Protein AF-A0AAD6CNG0-F1 (afdb_monomer_lite)

Secondary structure (DSSP, 8-state):
------B---SS---EEEEEEEEETTEEEEEEEEEETTEEEEEEEEE-TT--SPPHHHHHHHHHHHHS-GGG--EEEEEEE--HHHHHHIIIIIS-SGGGS-GGG-SEEEEEEEETT-HHHHHHTTSSSS-TTEEEEEEEEETTEEEEEEEE-

Sequence (153 aa):
MSAFNTFQQSGEQCTAWLRFTIERFDVYGQWEGVSGPGVVIIESVVRTENSDLPYSSQLTKAVYQHEFELKTLKFVFMYNVVNEETLRFVREFIYNEETYKDLDHIQEAPRKSFEKDTPQYHQLLGTRMGTRHIGRVVTWFQSYRLQLRFDID

Organism: NCBI:txid3151616

Radius of gyration: 16.36 Å; chains: 1; bounding box: 36×40×41 Å

Foldseek 3Di:
DWDWDFDADDDDDLPTFTWTWDDDDVWTWIWTWTDDFQETETEDTDTDPPHPDDDNVVVSQVVHVVPDDSVRHFKYKYWQDPPPVLVVCCQVPVVPDPVCVPLQPPQWDDKDKDAPPDPSVCVSVPHDPDCPFFGMKIWIHHRSGIMIMTGGD

Structure (mmCIF, N/CA/C/O backbone):
data_AF-A0AAD6CNG0-F1
#
_entry.id   AF-A0AAD6CNG0-F1
#
loop_
_atom_site.group_PDB
_atom_site.id
_atom_site.type_symbol
_atom_site.label_atom_id
_atom_site.label_alt_id
_atom_site.label_comp_id
_atom_site.label_asym_id
_atom_site.label_entity_id
_atom_site.label_seq_id
_atom_site.pdbx_PDB_ins_code
_atom_site.Cartn_x
_atom_site.Cartn_y
_atom_site.Cartn_z
_atom_site.occupancy
_atom_site.B_iso_or_equiv
_atom_site.auth_seq_id
_atom_site.auth_comp_id
_atom_site.auth_asym_id
_atom_site.auth_atom_id
_atom_site.pdbx_PDB_model_num
ATOM 1 N N . MET A 1 1 ? -5.431 -27.774 7.752 1.00 26.53 1 MET A N 1
ATOM 2 C CA . MET A 1 1 ? -5.556 -27.138 9.079 1.00 26.53 1 MET A CA 1
ATOM 3 C C . MET A 1 1 ? -4.478 -26.077 9.152 1.00 26.53 1 MET A C 1
ATOM 5 O O . MET A 1 1 ? -3.314 -26.433 9.246 1.00 26.53 1 MET A O 1
ATOM 9 N N . SER A 1 2 ? -4.846 -24.811 8.983 1.00 30.53 2 SER A N 1
ATOM 10 C CA . SER A 1 2 ? -3.920 -23.678 9.076 1.00 30.53 2 SER A CA 1
ATOM 11 C C . SER A 1 2 ? -3.803 -23.289 10.550 1.00 30.53 2 SER A C 1
ATOM 13 O O . SER A 1 2 ? -4.827 -23.063 11.194 1.00 30.53 2 SER A O 1
ATOM 15 N N . ALA A 1 3 ? -2.592 -23.283 11.103 1.00 31.61 3 ALA A N 1
ATOM 16 C CA . ALA A 1 3 ? -2.352 -22.917 12.496 1.00 31.61 3 ALA A CA 1
ATOM 17 C C . ALA A 1 3 ? -2.264 -21.389 12.636 1.00 31.61 3 ALA A C 1
ATOM 19 O O . ALA A 1 3 ? -1.497 -20.747 11.923 1.00 31.61 3 ALA A O 1
ATOM 20 N N . PHE A 1 4 ? -3.048 -20.819 13.552 1.00 38.25 4 PHE A N 1
ATOM 21 C CA . PHE A 1 4 ? -2.948 -19.420 13.967 1.00 38.25 4 PHE A CA 1
ATOM 22 C C . PHE A 1 4 ? -1.947 -19.343 15.123 1.00 38.25 4 PHE A C 1
ATOM 24 O O . PHE A 1 4 ? -2.234 -19.846 16.207 1.00 38.25 4 PHE A O 1
ATOM 31 N N . ASN A 1 5 ? -0.784 -18.729 14.910 1.00 36.81 5 ASN A N 1
ATOM 32 C CA . ASN A 1 5 ? 0.143 -18.416 15.997 1.00 36.81 5 ASN A CA 1
ATOM 33 C C . ASN A 1 5 ? 0.053 -16.919 16.298 1.00 36.81 5 ASN A C 1
ATOM 35 O O . ASN A 1 5 ? 0.652 -16.109 15.596 1.00 36.81 5 ASN A O 1
ATOM 39 N N . THR A 1 6 ? -0.705 -16.555 17.332 1.00 38.12 6 THR A N 1
ATOM 40 C CA . THR A 1 6 ? -0.764 -15.185 17.855 1.00 38.12 6 THR A CA 1
ATOM 41 C C . THR A 1 6 ? 0.357 -15.002 18.876 1.00 38.12 6 THR A C 1
ATOM 43 O O . THR A 1 6 ? 0.320 -15.597 19.951 1.00 38.12 6 THR A O 1
ATOM 46 N N . PHE A 1 7 ? 1.356 -14.177 18.561 1.00 38.28 7 PHE A N 1
ATOM 47 C CA . PHE A 1 7 ? 2.335 -13.707 19.545 1.00 38.28 7 PHE A CA 1
ATOM 48 C C . PHE A 1 7 ? 1.939 -12.297 20.005 1.00 38.28 7 PHE A C 1
ATOM 50 O O . PHE A 1 7 ? 2.034 -11.339 19.241 1.00 38.28 7 PHE A O 1
ATOM 57 N N . GLN A 1 8 ? 1.482 -12.172 21.254 1.00 35.72 8 GLN A N 1
ATOM 58 C CA . GLN A 1 8 ? 1.225 -10.888 21.916 1.00 35.72 8 GLN A CA 1
ATOM 59 C C . GLN A 1 8 ? 2.506 -10.428 22.627 1.00 35.72 8 GLN A C 1
ATOM 61 O O . GLN A 1 8 ? 2.914 -11.035 23.616 1.00 35.72 8 GLN A O 1
ATOM 66 N N . GLN A 1 9 ? 3.144 -9.358 22.145 1.00 36.78 9 GLN A N 1
ATOM 67 C CA . GLN A 1 9 ? 4.167 -8.637 22.910 1.00 36.78 9 GLN A CA 1
ATOM 68 C C . GLN A 1 9 ? 3.539 -7.397 23.554 1.00 36.78 9 GLN A C 1
ATOM 70 O O . GLN A 1 9 ? 2.858 -6.607 22.907 1.00 36.78 9 GLN A O 1
ATOM 75 N N . SER A 1 10 ? 3.719 -7.274 24.866 1.00 38.41 10 SER A N 1
ATOM 76 C CA . SER A 1 10 ? 3.132 -6.237 25.710 1.00 38.41 10 SER A CA 1
ATOM 77 C C . SER A 1 10 ? 3.874 -4.903 25.603 1.00 38.41 10 SER A C 1
ATOM 79 O O . SER A 1 10 ? 5.079 -4.863 25.846 1.00 38.41 10 SER A O 1
ATOM 81 N N . GLY A 1 11 ? 3.123 -3.820 25.387 1.00 38.59 11 GLY A N 1
ATOM 82 C CA . GLY A 1 11 ? 3.565 -2.434 25.583 1.00 38.59 11 GLY A CA 1
ATOM 83 C C . GLY A 1 11 ? 3.322 -1.571 24.347 1.00 38.59 11 GLY A C 1
ATOM 84 O O . GLY A 1 11 ? 4.129 -1.601 23.434 1.00 38.59 11 GLY A O 1
ATOM 85 N N . GLU A 1 12 ? 2.206 -0.828 24.345 1.00 47.94 12 GLU A N 1
ATOM 86 C CA . GLU A 1 12 ? 1.728 0.069 23.269 1.00 47.94 12 GLU A CA 1
ATOM 87 C C . GLU A 1 12 ? 1.384 -0.663 21.953 1.00 47.94 12 GLU A C 1
ATOM 89 O O . GLU A 1 12 ? 2.204 -0.911 21.076 1.00 47.94 12 GLU A O 1
ATOM 94 N N . GLN A 1 13 ? 0.125 -1.107 21.864 1.00 49.19 13 GLN A N 1
ATOM 95 C CA . GLN A 1 13 ? -0.264 -2.300 21.111 1.00 49.19 13 GLN A CA 1
ATOM 96 C C . GLN A 1 13 ? -0.312 -2.127 19.577 1.00 49.19 13 GLN A C 1
ATOM 98 O O . GLN A 1 13 ? -1.355 -1.812 19.001 1.00 49.19 13 GLN A O 1
ATOM 103 N N . CYS A 1 14 ? 0.771 -2.507 18.897 1.00 50.56 14 CYS A N 1
ATOM 104 C CA . CYS A 1 14 ? 0.632 -3.388 17.733 1.00 50.56 14 CYS A CA 1
ATOM 105 C C . CYS A 1 14 ? 0.068 -4.718 18.256 1.00 50.56 14 CYS A C 1
ATOM 107 O O . CYS A 1 14 ? 0.703 -5.392 19.063 1.00 50.56 14 CYS A O 1
ATOM 109 N N . THR A 1 15 ? -1.177 -5.030 17.913 1.00 57.44 15 THR A N 1
ATOM 110 C CA . THR A 1 15 ? -2.013 -5.975 18.681 1.00 57.44 15 THR A CA 1
ATOM 111 C C . THR A 1 15 ? -1.813 -7.424 18.262 1.00 57.44 15 THR A C 1
ATOM 113 O O . THR A 1 15 ? -1.918 -8.304 19.117 1.00 57.44 15 THR A O 1
ATOM 116 N N . ALA A 1 16 ? -1.433 -7.682 17.008 1.00 63.66 16 ALA A N 1
ATOM 117 C CA . ALA A 1 16 ? -1.138 -9.034 16.552 1.00 63.66 16 ALA A CA 1
ATOM 118 C C 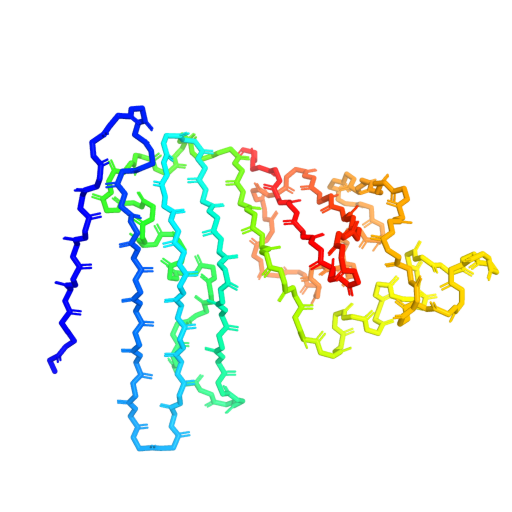. ALA A 1 16 ? -0.195 -9.052 15.345 1.00 63.66 16 ALA A C 1
ATOM 120 O O . ALA A 1 16 ? -0.525 -8.557 14.268 1.00 63.66 16 ALA A O 1
ATOM 121 N N . TRP A 1 17 ? 0.967 -9.682 15.520 1.00 69.69 17 TRP A N 1
ATOM 122 C CA . TRP A 1 17 ? 1.756 -10.190 14.401 1.00 69.69 17 TRP A CA 1
ATOM 123 C C . TRP A 1 17 ? 1.076 -11.438 13.859 1.00 69.69 17 TRP A C 1
ATOM 125 O O . TRP A 1 17 ? 0.863 -12.405 14.594 1.00 69.69 17 TRP A O 1
ATOM 135 N N . LEU A 1 18 ? 0.722 -11.408 12.580 1.00 76.69 18 LEU A N 1
ATOM 136 C CA . LEU A 1 18 ? -0.009 -12.476 11.926 1.00 76.69 18 LEU A CA 1
ATOM 137 C C . LEU A 1 18 ? 0.729 -12.905 10.661 1.00 76.69 18 LEU A C 1
ATOM 139 O O . LEU A 1 18 ? 0.988 -12.115 9.754 1.00 76.69 18 LEU A O 1
ATOM 143 N N . ARG A 1 19 ? 1.032 -14.199 10.591 1.00 74.00 19 ARG A N 1
ATOM 144 C CA . ARG A 1 19 ? 1.511 -14.859 9.379 1.00 74.00 19 ARG A CA 1
ATOM 145 C C . ARG A 1 19 ? 0.490 -15.912 8.970 1.00 74.00 19 ARG A C 1
ATOM 147 O O . ARG A 1 19 ? 0.185 -16.820 9.740 1.00 74.00 19 ARG A O 1
ATOM 154 N N . PHE A 1 20 ? 0.003 -15.799 7.742 1.00 72.25 20 PHE A N 1
ATOM 155 C CA . PHE A 1 20 ? -0.850 -16.778 7.090 1.00 72.25 20 PHE A CA 1
ATOM 156 C C . PHE A 1 20 ? -0.118 -17.359 5.894 1.00 72.25 20 PHE A C 1
ATOM 158 O O . PHE A 1 20 ? 0.192 -16.653 4.937 1.00 72.25 20 PHE A O 1
ATOM 165 N N . THR A 1 21 ? 0.100 -18.665 5.934 1.00 72.12 21 THR A N 1
ATOM 166 C CA . THR A 1 21 ? 0.595 -19.420 4.788 1.00 72.12 21 THR A CA 1
ATOM 167 C C . THR A 1 21 ? -0.508 -20.363 4.334 1.00 72.12 21 THR A C 1
ATOM 169 O O . THR A 1 21 ? -1.061 -21.121 5.137 1.00 72.12 21 THR A O 1
ATOM 172 N N . ILE A 1 22 ? -0.859 -20.286 3.053 1.00 72.81 22 ILE A N 1
ATOM 173 C CA . ILE A 1 22 ? -1.779 -21.206 2.395 1.00 72.81 22 ILE A CA 1
ATOM 174 C C . ILE A 1 22 ? -0.994 -21.936 1.308 1.00 72.81 22 ILE A C 1
ATOM 176 O O . ILE A 1 22 ? -0.586 -21.349 0.309 1.00 72.81 22 ILE A O 1
ATOM 180 N N . GLU A 1 23 ? -0.812 -23.234 1.518 1.00 71.25 23 GLU A N 1
ATOM 181 C CA . GLU A 1 23 ? -0.139 -24.143 0.595 1.00 71.25 23 GLU A CA 1
ATOM 182 C C . GLU A 1 23 ? -1.126 -25.226 0.157 1.00 71.25 23 GLU A C 1
ATOM 184 O O . GLU A 1 23 ? -1.705 -25.934 0.989 1.00 71.25 23 GLU A O 1
ATOM 189 N N . ARG A 1 24 ? -1.350 -25.346 -1.154 1.00 66.56 24 ARG A N 1
ATOM 190 C CA . ARG A 1 24 ? -2.166 -26.409 -1.748 1.00 66.56 24 ARG A CA 1
ATOM 191 C C . ARG A 1 24 ? -1.559 -26.840 -3.079 1.00 66.56 24 ARG A C 1
ATOM 193 O O . ARG A 1 24 ? -1.693 -26.116 -4.055 1.00 66.56 24 ARG A O 1
ATOM 200 N N . PHE A 1 25 ? -0.999 -28.050 -3.132 1.00 71.12 25 PHE A N 1
ATOM 201 C CA . PHE A 1 25 ? -0.356 -28.608 -4.333 1.00 71.12 25 PHE A CA 1
ATOM 202 C C . PHE A 1 25 ? 0.600 -27.584 -4.982 1.00 71.12 25 PHE A C 1
ATOM 204 O O . PHE A 1 25 ? 1.593 -27.230 -4.357 1.00 71.12 25 PHE A O 1
ATOM 211 N N . ASP A 1 26 ? 0.257 -27.065 -6.164 1.00 73.06 26 ASP A N 1
ATOM 212 C CA . ASP A 1 26 ? 1.044 -26.097 -6.947 1.00 73.06 26 ASP A CA 1
ATOM 213 C C . ASP A 1 26 ? 0.685 -24.626 -6.663 1.00 73.06 26 ASP A C 1
ATOM 215 O O . ASP A 1 26 ? 1.137 -23.710 -7.349 1.00 73.06 26 ASP A O 1
ATOM 219 N N . VAL A 1 27 ? -0.160 -24.382 -5.660 1.00 72.81 27 VAL A N 1
ATOM 220 C CA . VAL A 1 27 ? -0.640 -23.057 -5.283 1.00 72.81 27 VAL A CA 1
ATOM 221 C C . VAL A 1 27 ? -0.024 -22.653 -3.950 1.00 72.81 27 VAL A C 1
ATOM 223 O O . VAL A 1 27 ? -0.352 -23.197 -2.892 1.00 72.81 27 VAL A O 1
ATOM 226 N N . TYR A 1 28 ? 0.856 -21.658 -4.017 1.00 78.25 28 TYR A N 1
ATOM 227 C CA . TYR A 1 28 ? 1.461 -21.008 -2.859 1.00 78.25 28 TYR A CA 1
ATOM 228 C C . TYR A 1 28 ? 0.899 -19.600 -2.689 1.00 78.25 28 TYR A C 1
ATOM 230 O O . TYR A 1 28 ? 0.870 -18.809 -3.644 1.00 78.25 28 TYR A O 1
ATOM 238 N N . GLY A 1 29 ? 0.480 -19.283 -1.468 1.00 80.44 29 GLY A N 1
ATOM 239 C CA . GLY A 1 29 ? 0.186 -17.924 -1.053 1.00 80.44 29 GLY A CA 1
ATOM 240 C C . GLY A 1 29 ? 0.623 -17.678 0.380 1.00 80.44 29 GLY A C 1
ATOM 241 O O . GLY A 1 29 ? 0.335 -18.463 1.280 1.00 80.44 29 GLY A O 1
ATOM 242 N N . GLN A 1 30 ? 1.297 -16.560 0.594 1.00 82.94 30 GLN A N 1
ATOM 243 C CA . GLN A 1 30 ? 1.734 -16.114 1.905 1.00 82.94 30 GLN A CA 1
ATOM 244 C C . GLN A 1 30 ? 1.265 -14.685 2.114 1.00 82.94 30 GLN A C 1
ATOM 246 O O . GLN A 1 30 ? 1.359 -13.854 1.214 1.00 82.94 30 GLN A O 1
ATOM 251 N N . TRP A 1 31 ? 0.790 -14.406 3.316 1.00 86.00 31 TRP A N 1
ATOM 252 C CA . TRP A 1 31 ? 0.564 -13.065 3.818 1.00 86.00 31 TRP A CA 1
ATOM 253 C C . TRP A 1 31 ? 1.205 -12.9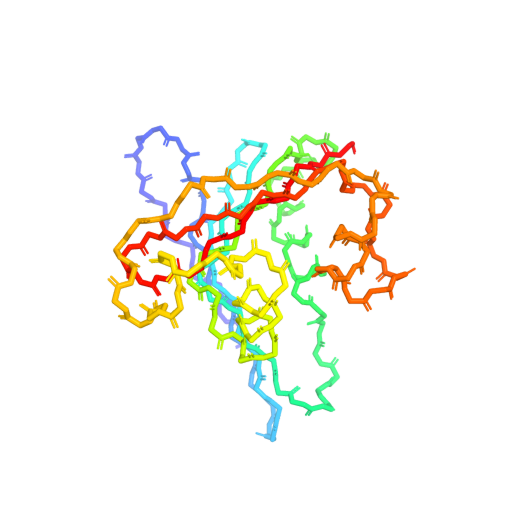64 5.193 1.00 86.00 31 TRP A C 1
ATOM 255 O O . TRP A 1 31 ? 1.012 -13.828 6.047 1.00 86.00 31 TRP A O 1
ATOM 265 N N . GLU A 1 32 ? 1.967 -11.912 5.416 1.00 87.12 32 GLU A N 1
ATOM 266 C CA . GLU A 1 32 ? 2.610 -11.638 6.688 1.00 87.12 32 GLU A CA 1
ATOM 267 C C . GLU A 1 32 ? 2.538 -10.154 6.979 1.00 87.12 32 GLU A C 1
ATOM 269 O O . GLU A 1 32 ? 2.801 -9.320 6.108 1.00 87.12 32 GLU A O 1
ATOM 274 N N . GLY A 1 33 ? 2.172 -9.833 8.211 1.00 88.50 33 GLY A N 1
ATOM 275 C CA . GLY A 1 33 ? 2.037 -8.461 8.636 1.00 88.50 33 GLY A CA 1
ATOM 276 C C . GLY A 1 33 ? 1.533 -8.328 10.060 1.00 88.50 33 GLY A C 1
ATOM 277 O O . GLY A 1 33 ? 1.385 -9.297 10.803 1.00 88.50 33 GLY A O 1
ATOM 278 N N . VAL A 1 34 ? 1.246 -7.089 10.422 1.00 90.19 34 VAL A N 1
ATOM 279 C CA . VAL A 1 34 ? 0.729 -6.703 11.730 1.00 90.19 34 VAL A CA 1
ATOM 280 C C . VAL A 1 34 ? -0.416 -5.716 11.554 1.00 90.19 34 VAL A C 1
ATOM 282 O O . VAL A 1 34 ? -0.387 -4.849 10.674 1.00 90.19 34 VAL A O 1
ATOM 285 N N . SER A 1 35 ? -1.441 -5.848 12.390 1.00 89.25 35 SER A N 1
ATOM 286 C CA . SER A 1 35 ? -2.527 -4.877 12.505 1.00 89.25 35 SER A CA 1
ATOM 287 C C . SER A 1 35 ? -2.467 -4.133 13.833 1.00 89.25 35 SER A C 1
ATOM 289 O O . SER A 1 35 ? -1.988 -4.634 14.852 1.00 89.25 35 SER A O 1
ATOM 291 N N . GLY A 1 36 ? -2.967 -2.904 13.806 1.00 89.50 36 GLY A N 1
ATOM 292 C CA . GLY A 1 36 ? -3.209 -2.093 14.988 1.00 89.50 36 GLY A CA 1
ATOM 293 C C . GLY A 1 36 ? -4.348 -1.104 14.743 1.00 89.50 36 GLY A C 1
ATOM 294 O O . GLY A 1 36 ? -4.844 -0.991 13.618 1.00 89.50 36 GLY A O 1
ATOM 295 N N . PRO A 1 37 ? -4.776 -0.347 15.763 1.00 92.00 37 PRO A N 1
ATOM 296 C CA . PRO A 1 37 ? -5.834 0.645 15.604 1.00 92.00 37 PRO A CA 1
ATOM 297 C C . PRO A 1 37 ? -5.538 1.612 14.444 1.00 92.00 37 PRO A C 1
ATOM 299 O O . PRO A 1 37 ? -4.529 2.311 14.424 1.00 92.00 37 PRO A O 1
ATOM 302 N N . GLY A 1 38 ? -6.422 1.639 13.448 1.00 92.50 38 GLY A N 1
ATOM 303 C CA . GLY A 1 38 ? -6.288 2.437 12.225 1.00 92.50 38 GLY A CA 1
ATOM 304 C C . GLY A 1 38 ? -5.209 2.045 11.208 1.00 92.50 38 GLY A C 1
ATOM 305 O O . GLY A 1 38 ? -5.079 2.758 10.209 1.00 92.50 38 GLY A O 1
ATOM 306 N N . VAL A 1 39 ? -4.457 0.955 11.396 1.00 92.62 39 VAL A N 1
ATOM 307 C CA . VAL A 1 39 ? -3.312 0.628 10.531 1.00 92.62 39 VAL A CA 1
ATOM 308 C C . VAL A 1 39 ? -3.141 -0.871 10.268 1.00 92.62 39 VAL A C 1
ATOM 310 O O . VAL A 1 39 ? -3.364 -1.705 11.143 1.00 92.62 39 VAL A O 1
ATOM 313 N N . VAL A 1 40 ? -2.681 -1.205 9.062 1.00 91.31 40 VAL A N 1
ATOM 314 C CA . VAL A 1 40 ? -2.080 -2.506 8.736 1.00 91.31 40 VAL A CA 1
ATOM 315 C C . VAL A 1 40 ? -0.701 -2.281 8.131 1.00 91.31 40 VAL A C 1
ATOM 317 O O . VAL A 1 40 ? -0.544 -1.417 7.271 1.00 91.31 40 VAL A O 1
ATOM 320 N N . ILE A 1 41 ? 0.283 -3.072 8.543 1.00 90.88 41 ILE A N 1
ATOM 321 C CA . ILE A 1 41 ? 1.605 -3.142 7.920 1.00 90.88 41 ILE A CA 1
ATOM 322 C C . ILE A 1 41 ? 1.764 -4.547 7.348 1.00 90.88 41 ILE A C 1
ATOM 324 O O . ILE A 1 41 ? 1.732 -5.523 8.087 1.00 90.88 41 ILE A O 1
ATOM 328 N N . ILE A 1 42 ? 1.891 -4.644 6.030 1.00 89.81 42 ILE A N 1
ATOM 329 C CA . ILE A 1 42 ? 2.124 -5.887 5.296 1.00 89.81 42 ILE A CA 1
ATOM 330 C C . ILE A 1 42 ? 3.622 -5.974 5.030 1.00 89.81 42 ILE A C 1
ATOM 332 O O . ILE A 1 42 ? 4.170 -5.095 4.371 1.00 89.81 42 ILE A O 1
ATOM 336 N N . GLU A 1 43 ? 4.279 -7.017 5.517 1.00 86.06 43 GLU A N 1
ATOM 337 C CA . GLU A 1 43 ? 5.724 -7.213 5.349 1.00 86.06 43 GLU A CA 1
ATOM 338 C C . GLU A 1 43 ? 6.080 -8.124 4.186 1.00 86.06 43 GLU A C 1
ATOM 340 O O . GLU A 1 43 ? 7.116 -7.960 3.542 1.00 86.06 43 GLU A O 1
ATOM 345 N N . SER A 1 44 ? 5.219 -9.103 3.927 1.00 81.50 44 SER A N 1
ATOM 346 C CA . SER A 1 44 ? 5.391 -10.033 2.827 1.00 81.50 44 SER A CA 1
ATOM 347 C C . SER A 1 44 ? 4.034 -10.458 2.311 1.00 81.50 44 SER A C 1
ATOM 349 O O . SER A 1 44 ? 3.141 -10.834 3.074 1.00 81.50 44 SER A O 1
ATOM 351 N N . VAL A 1 45 ? 3.877 -10.407 0.994 1.00 80.38 45 VAL A N 1
ATOM 352 C CA . VAL A 1 45 ? 2.742 -11.025 0.333 1.00 80.38 45 VAL A CA 1
ATOM 353 C C . VAL A 1 45 ? 3.204 -11.700 -0.942 1.00 80.38 45 VAL A C 1
ATOM 355 O O . VAL A 1 45 ? 3.818 -11.083 -1.808 1.00 80.38 45 VAL A O 1
ATOM 358 N N . VAL A 1 46 ? 2.917 -12.989 -1.040 1.00 80.69 46 VAL A N 1
ATOM 359 C CA . VAL A 1 46 ? 3.256 -13.815 -2.193 1.00 80.69 46 VAL A CA 1
ATOM 360 C C . VAL A 1 46 ? 1.985 -14.508 -2.632 1.00 80.69 46 VAL A C 1
ATOM 362 O O . VAL A 1 46 ? 1.228 -15.013 -1.806 1.00 80.69 46 VAL A O 1
ATOM 365 N N . ARG A 1 47 ? 1.739 -14.528 -3.937 1.00 79.88 47 ARG A N 1
ATOM 366 C CA . ARG A 1 47 ? 0.656 -15.291 -4.545 1.00 79.88 47 ARG A CA 1
ATOM 367 C C . ARG A 1 47 ? 1.155 -15.805 -5.882 1.00 79.88 47 ARG A C 1
ATOM 369 O O . ARG A 1 47 ? 1.607 -15.024 -6.711 1.00 79.88 47 ARG A O 1
ATOM 376 N N . THR A 1 48 ? 1.082 -17.113 -6.059 1.00 80.75 48 THR A N 1
ATOM 377 C CA . THR A 1 48 ? 1.400 -17.776 -7.326 1.00 80.75 48 THR A CA 1
ATOM 378 C C . THR A 1 48 ? 0.488 -17.290 -8.453 1.00 80.75 48 THR A C 1
ATOM 380 O O . THR A 1 48 ? -0.682 -16.949 -8.236 1.00 80.75 48 THR A O 1
ATOM 383 N N . GLU A 1 49 ? 1.025 -17.233 -9.670 1.00 71.25 49 GLU A N 1
ATOM 384 C CA . GLU A 1 49 ? 0.230 -16.946 -10.863 1.00 71.25 49 GLU A CA 1
ATOM 385 C C . GLU A 1 49 ? -0.865 -18.010 -11.034 1.00 71.25 49 GLU A C 1
ATOM 387 O O . GLU A 1 49 ? -0.668 -19.176 -10.701 1.00 71.25 49 GLU A O 1
ATOM 392 N N . ASN A 1 50 ? -2.047 -17.608 -11.513 1.00 71.88 50 ASN A N 1
ATOM 393 C CA . ASN A 1 50 ? -3.224 -18.482 -11.676 1.00 71.88 50 ASN A CA 1
ATOM 394 C C . ASN A 1 50 ? -3.747 -19.157 -10.388 1.00 71.88 50 ASN A C 1
ATOM 396 O O . ASN A 1 50 ? -4.546 -20.087 -10.453 1.00 71.88 50 ASN A O 1
ATOM 400 N N . SER A 1 51 ? -3.350 -18.655 -9.218 1.00 78.31 51 SER A N 1
ATOM 401 C CA . SER A 1 51 ? -3.857 -19.100 -7.921 1.00 78.31 51 SER A CA 1
ATOM 402 C C . SER A 1 51 ? -5.345 -18.772 -7.720 1.00 78.31 51 SER A C 1
ATOM 404 O O . SER A 1 51 ? -5.786 -17.653 -7.987 1.00 78.31 51 SER A O 1
ATOM 406 N N . ASP A 1 52 ? -6.114 -19.701 -7.155 1.00 82.94 52 ASP A N 1
ATOM 407 C CA . ASP A 1 52 ? -7.475 -19.462 -6.651 1.00 82.94 52 ASP A CA 1
ATOM 408 C C . ASP A 1 52 ? -7.490 -18.864 -5.228 1.00 82.94 52 ASP A C 1
ATOM 410 O O . ASP A 1 52 ? -8.557 -18.644 -4.651 1.00 82.94 52 ASP A O 1
ATOM 414 N N . LEU A 1 53 ? -6.314 -18.568 -4.656 1.00 82.06 53 LEU A N 1
ATOM 415 C CA . LEU A 1 53 ? -6.203 -17.968 -3.332 1.00 82.06 53 LEU A CA 1
ATOM 416 C C . LEU A 1 53 ? -6.719 -16.525 -3.320 1.00 82.06 53 LEU A C 1
ATOM 418 O O . LEU A 1 53 ? -6.552 -15.803 -4.315 1.00 82.06 53 LEU A O 1
ATOM 422 N N . PRO A 1 54 ? -7.276 -16.076 -2.175 1.00 82.50 54 PRO A N 1
ATOM 423 C CA . PRO A 1 54 ? -7.734 -14.705 -2.010 1.00 82.50 54 PRO A CA 1
ATOM 424 C C . PRO A 1 54 ? -6.646 -13.684 -2.347 1.00 82.50 54 PRO A C 1
ATOM 426 O O . PRO A 1 54 ? -5.461 -13.888 -2.072 1.00 82.50 54 PRO A O 1
ATOM 429 N N . TYR A 1 55 ? -7.060 -12.547 -2.901 1.00 81.94 55 TYR A N 1
ATOM 430 C CA . TYR A 1 55 ? -6.157 -11.424 -3.122 1.00 81.94 55 TYR A CA 1
ATOM 431 C C . TYR A 1 55 ? -5.615 -10.890 -1.793 1.00 81.94 55 TYR A C 1
ATOM 433 O O . TYR A 1 55 ? -6.288 -10.940 -0.760 1.00 81.94 55 TYR A O 1
ATOM 441 N N . SER A 1 56 ? -4.420 -10.299 -1.839 1.00 79.56 56 SER A N 1
ATOM 442 C CA . SER A 1 56 ? -3.777 -9.660 -0.685 1.00 79.56 56 SER A CA 1
ATOM 443 C C . SER A 1 56 ? -4.712 -8.688 0.040 1.00 79.56 56 SER A C 1
ATOM 445 O O . SER A 1 56 ? -4.802 -8.715 1.261 1.00 79.56 56 SER A O 1
ATOM 447 N N . SER A 1 57 ? -5.490 -7.904 -0.708 1.00 82.94 57 SER A N 1
ATOM 448 C CA . SER A 1 57 ? -6.491 -6.975 -0.176 1.00 82.94 57 SER A CA 1
ATOM 449 C C . SER A 1 57 ? -7.614 -7.665 0.606 1.00 82.94 57 SER A C 1
ATOM 451 O O . SER A 1 57 ? -8.079 -7.130 1.612 1.00 82.94 57 SER A O 1
ATOM 453 N N . GLN A 1 58 ? -8.041 -8.859 0.184 1.00 85.88 58 GLN A N 1
ATOM 454 C CA . GLN A 1 58 ? -9.061 -9.645 0.880 1.00 85.88 58 GLN A CA 1
ATOM 455 C C . GLN A 1 58 ? -8.508 -10.231 2.180 1.00 85.88 58 GLN A C 1
ATOM 457 O O . GLN A 1 58 ? -9.190 -10.167 3.202 1.00 85.88 58 GLN A O 1
ATOM 462 N N . LEU A 1 59 ? -7.270 -10.740 2.157 1.00 84.50 59 LEU A N 1
ATOM 463 C CA . LEU A 1 59 ? -6.582 -11.227 3.356 1.00 84.50 59 LEU A CA 1
ATOM 464 C C . LEU A 1 59 ? -6.359 -10.089 4.353 1.00 84.50 59 LEU A C 1
ATOM 466 O O . LEU A 1 59 ? -6.799 -10.190 5.491 1.00 84.50 59 LEU A O 1
ATOM 470 N N . THR A 1 60 ? -5.792 -8.966 3.912 1.00 86.31 60 THR A N 1
ATOM 471 C CA . THR A 1 60 ? -5.596 -7.763 4.734 1.00 86.31 60 THR A CA 1
ATOM 472 C C . THR A 1 60 ? -6.899 -7.281 5.366 1.00 86.31 60 THR A C 1
ATOM 474 O O . THR A 1 60 ? -6.930 -6.962 6.554 1.00 86.31 60 THR A O 1
ATOM 477 N N . LYS A 1 61 ? -7.994 -7.257 4.597 1.00 88.88 61 LYS A N 1
ATOM 478 C CA . LYS A 1 61 ? -9.315 -6.898 5.115 1.00 88.88 61 LYS A CA 1
ATOM 479 C C . LYS A 1 61 ? -9.776 -7.874 6.199 1.00 88.88 61 LYS A C 1
ATOM 481 O O . LYS A 1 61 ? -10.217 -7.420 7.249 1.00 88.88 61 LYS A O 1
ATOM 486 N N . ALA A 1 62 ? -9.674 -9.181 5.962 1.00 87.25 62 ALA A N 1
ATOM 487 C CA . ALA A 1 62 ? -10.075 -10.198 6.933 1.00 87.25 62 ALA A CA 1
ATOM 488 C C . ALA A 1 62 ? -9.249 -10.115 8.226 1.00 87.25 62 ALA A C 1
ATOM 490 O O . ALA A 1 62 ? -9.818 -10.168 9.312 1.00 87.25 62 ALA A O 1
ATOM 491 N N . VAL A 1 63 ? -7.934 -9.912 8.100 1.00 86.50 63 VAL A N 1
ATOM 492 C CA . VAL A 1 63 ? -7.018 -9.718 9.230 1.00 86.50 63 VAL A CA 1
ATOM 493 C C . VAL A 1 63 ? -7.428 -8.515 10.064 1.00 86.50 63 VAL A C 1
ATOM 495 O O . VAL A 1 63 ? -7.608 -8.635 11.269 1.00 86.50 63 VAL A O 1
ATOM 498 N N . TYR A 1 64 ? -7.649 -7.368 9.427 1.00 88.56 64 TYR A N 1
ATOM 499 C CA . TYR A 1 64 ? -8.038 -6.169 10.153 1.00 88.56 64 TYR A CA 1
ATOM 500 C C . TYR A 1 64 ? -9.406 -6.315 10.829 1.00 88.56 64 TYR A C 1
ATOM 502 O O . TYR A 1 64 ? -9.570 -5.957 11.991 1.00 88.56 64 TYR A O 1
ATOM 510 N N . GLN A 1 65 ? -10.383 -6.881 10.111 1.00 90.69 65 GLN A N 1
ATOM 511 C CA . GLN A 1 65 ? -11.750 -7.070 10.605 1.00 90.69 65 GLN A CA 1
ATOM 512 C C . GLN A 1 65 ? -11.874 -8.081 11.744 1.00 90.69 65 GLN A C 1
ATOM 514 O O . GLN A 1 65 ? -12.890 -8.076 12.435 1.00 90.69 65 GLN A O 1
ATOM 519 N N . HIS A 1 66 ? -10.874 -8.943 11.934 1.00 88.00 66 HIS A N 1
ATOM 520 C CA . HIS A 1 66 ? -10.835 -9.867 13.061 1.00 88.00 66 HIS A CA 1
ATOM 521 C C . HIS A 1 66 ? -10.748 -9.126 14.406 1.00 88.00 66 HIS A C 1
ATOM 523 O O . HIS A 1 66 ? -11.320 -9.583 15.391 1.00 88.00 66 HIS A O 1
ATOM 529 N N . GLU A 1 67 ? -10.066 -7.977 14.440 1.00 85.69 67 GLU A N 1
ATOM 530 C CA . GLU A 1 67 ? -9.766 -7.249 15.682 1.00 85.69 67 GLU A CA 1
ATOM 531 C C . GLU A 1 67 ? -10.375 -5.842 15.723 1.00 85.69 67 GLU A C 1
ATOM 533 O O . GLU A 1 67 ? -10.634 -5.308 16.802 1.00 85.69 67 GLU A O 1
ATOM 538 N N . PHE A 1 68 ? -10.639 -5.239 14.562 1.00 88.94 68 PHE A N 1
ATOM 539 C CA . PHE A 1 68 ? -11.048 -3.843 14.438 1.00 88.94 68 PHE A CA 1
ATOM 540 C C . PHE A 1 68 ? -12.225 -3.663 13.483 1.00 88.94 68 PHE A C 1
ATOM 542 O O . PHE A 1 68 ? -12.391 -4.368 12.489 1.00 88.94 68 PHE A O 1
ATOM 549 N N . GLU A 1 69 ? -13.037 -2.636 13.720 1.00 92.00 69 GLU A N 1
ATOM 550 C CA . GLU A 1 69 ? -14.049 -2.235 12.748 1.00 92.00 69 GLU A CA 1
ATOM 551 C C . GLU A 1 69 ? -13.383 -1.654 11.493 1.00 92.00 69 GLU A C 1
ATOM 553 O O . GLU A 1 69 ? -12.632 -0.682 11.575 1.00 92.00 69 GLU A O 1
ATOM 558 N N . LEU A 1 70 ? -13.708 -2.183 10.310 1.00 89.88 70 LEU A N 1
ATOM 559 C CA . LEU A 1 70 ? -13.062 -1.782 9.051 1.00 89.88 70 LEU A CA 1
ATOM 560 C C . LEU A 1 70 ? -13.093 -0.270 8.787 1.00 89.88 70 LEU A C 1
ATOM 562 O O . LEU A 1 70 ? -12.127 0.270 8.267 1.00 89.88 70 LEU A O 1
ATOM 566 N N . LYS A 1 71 ? -14.171 0.418 9.189 1.00 91.56 71 LYS A N 1
ATOM 567 C CA . LYS A 1 71 ? -14.321 1.879 9.043 1.00 91.56 71 LYS A CA 1
ATOM 568 C C . LYS A 1 71 ? -13.261 2.692 9.796 1.00 91.56 71 LYS A C 1
ATOM 570 O O . LYS A 1 71 ? -13.166 3.897 9.612 1.00 91.56 71 LYS A O 1
ATOM 575 N N . THR A 1 72 ? -12.536 2.057 10.714 1.00 93.12 72 THR A N 1
ATOM 576 C CA . THR A 1 72 ? -11.477 2.699 11.494 1.00 93.12 72 THR A CA 1
ATOM 577 C C . THR A 1 72 ? -10.117 2.609 10.812 1.00 93.12 72 THR A C 1
ATOM 579 O O . THR A 1 72 ? -9.222 3.352 11.209 1.00 93.12 72 THR A O 1
ATOM 582 N N . LEU A 1 73 ? -9.965 1.760 9.784 1.00 93.19 73 LEU A N 1
ATOM 583 C CA . LEU A 1 73 ? -8.736 1.617 9.010 1.00 93.19 73 LEU A CA 1
ATOM 584 C C . LEU A 1 73 ? -8.436 2.914 8.256 1.00 93.19 73 LEU A C 1
ATOM 586 O O . LEU A 1 73 ? -9.252 3.370 7.465 1.00 93.19 73 LEU A O 1
ATOM 590 N N . LYS A 1 74 ? -7.246 3.476 8.476 1.00 94.50 74 LYS A N 1
ATOM 591 C CA . LYS A 1 74 ? -6.783 4.711 7.825 1.00 94.50 74 LYS A CA 1
ATOM 592 C C . LYS A 1 74 ? -5.580 4.482 6.931 1.00 94.50 74 LYS A C 1
ATOM 594 O O . LYS A 1 74 ? -5.422 5.188 5.941 1.00 94.50 74 LYS A O 1
ATOM 599 N N . PHE A 1 75 ? -4.719 3.528 7.281 1.00 93.81 75 PHE A N 1
ATOM 600 C CA . PHE A 1 75 ? -3.458 3.319 6.581 1.00 93.81 75 PHE A CA 1
ATOM 601 C C . PHE A 1 75 ? -3.184 1.840 6.335 1.00 93.81 75 PHE A C 1
ATOM 603 O O . PHE A 1 75 ? -3.278 1.020 7.245 1.00 93.81 75 PHE A O 1
ATOM 610 N N . VAL A 1 76 ? -2.768 1.514 5.115 1.00 92.31 76 VAL A N 1
ATOM 611 C CA . VAL A 1 76 ? -2.163 0.219 4.789 1.00 92.31 76 VAL A CA 1
ATOM 612 C C . VAL A 1 76 ? -0.755 0.477 4.278 1.00 92.31 76 VAL A C 1
ATOM 614 O O . VAL A 1 76 ? -0.573 1.169 3.281 1.00 92.31 76 VAL A O 1
ATOM 617 N N . PHE A 1 77 ? 0.242 -0.065 4.961 1.00 91.69 77 PHE A N 1
ATOM 618 C CA . PHE A 1 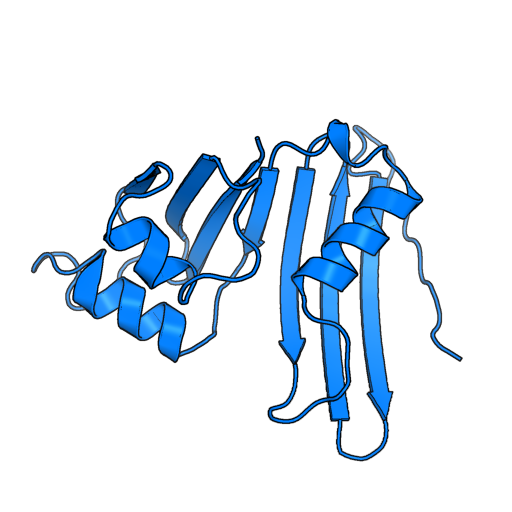77 ? 1.636 -0.030 4.545 1.00 91.69 77 PHE A CA 1
ATOM 619 C C . PHE A 1 77 ? 1.983 -1.348 3.860 1.00 91.69 77 PHE A C 1
ATOM 621 O O . PHE A 1 77 ? 1.641 -2.413 4.365 1.00 91.69 77 PHE A O 1
ATOM 628 N N . MET A 1 78 ? 2.670 -1.278 2.725 1.00 89.69 78 MET A N 1
ATOM 629 C CA . MET A 1 78 ? 3.339 -2.425 2.122 1.00 89.69 78 MET A CA 1
ATOM 630 C C . MET A 1 78 ? 4.833 -2.199 2.217 1.00 89.69 78 MET A C 1
ATOM 632 O O . MET A 1 78 ? 5.373 -1.280 1.591 1.00 89.69 78 MET A O 1
ATOM 636 N N . TYR A 1 79 ? 5.466 -3.037 3.027 1.00 85.19 79 TYR A N 1
ATOM 637 C CA . TYR A 1 79 ? 6.891 -3.017 3.233 1.00 85.19 79 TYR A CA 1
ATOM 638 C C . TYR A 1 79 ? 7.590 -3.912 2.212 1.00 85.19 79 TYR A C 1
ATOM 640 O O . TYR A 1 79 ? 7.096 -4.992 1.898 1.00 85.19 79 TYR A O 1
ATOM 648 N N . ASN A 1 80 ? 8.750 -3.476 1.720 1.00 79.12 80 ASN A N 1
ATOM 649 C CA . ASN A 1 80 ? 9.619 -4.283 0.860 1.00 79.12 80 ASN A CA 1
ATOM 650 C C . ASN A 1 80 ? 8.901 -4.843 -0.385 1.00 79.12 80 ASN A C 1
ATOM 652 O O . ASN A 1 80 ? 8.826 -6.054 -0.597 1.00 79.12 80 ASN A O 1
ATOM 656 N N . VAL A 1 81 ? 8.360 -3.956 -1.221 1.00 79.94 81 VAL A N 1
ATOM 657 C CA . VAL A 1 81 ? 7.709 -4.368 -2.469 1.00 79.94 81 VAL A CA 1
ATOM 658 C C . VAL A 1 81 ? 8.757 -4.937 -3.426 1.00 79.94 81 VAL A C 1
ATOM 660 O O . VAL A 1 81 ? 9.567 -4.196 -3.973 1.00 79.94 81 VAL A O 1
ATOM 663 N N . VAL A 1 82 ? 8.723 -6.256 -3.632 1.00 77.75 82 VAL A N 1
ATOM 664 C CA . VAL A 1 82 ? 9.646 -6.992 -4.520 1.00 77.75 82 VAL A CA 1
ATOM 665 C C . VAL A 1 82 ? 9.037 -7.367 -5.873 1.00 77.75 82 VAL A C 1
ATOM 667 O O . VAL A 1 82 ? 9.713 -7.964 -6.701 1.00 77.75 82 VAL A O 1
ATOM 670 N N . ASN A 1 83 ? 7.761 -7.045 -6.116 1.00 77.62 83 ASN A N 1
ATOM 671 C CA . ASN A 1 83 ? 7.117 -7.330 -7.397 1.00 77.62 83 ASN A CA 1
ATOM 672 C C . ASN A 1 83 ? 7.826 -6.554 -8.520 1.00 77.62 83 ASN A C 1
ATOM 674 O O . ASN A 1 83 ? 7.795 -5.323 -8.534 1.00 77.62 83 ASN A O 1
ATOM 678 N N . GLU A 1 84 ? 8.456 -7.281 -9.444 1.00 75.25 84 GLU A N 1
ATOM 679 C CA . GLU A 1 84 ? 9.313 -6.704 -10.484 1.00 75.25 84 GLU A CA 1
ATOM 680 C C . GLU A 1 84 ? 8.562 -5.741 -11.405 1.00 75.25 84 GLU A C 1
ATOM 682 O O . GLU A 1 84 ? 9.113 -4.709 -11.773 1.00 75.25 84 GLU A O 1
ATOM 687 N N . GLU A 1 85 ? 7.293 -6.013 -11.725 1.00 74.62 85 GLU A N 1
ATOM 688 C CA . GLU A 1 85 ? 6.470 -5.116 -12.546 1.00 74.62 85 GLU A CA 1
ATOM 689 C C . GLU A 1 85 ? 6.206 -3.781 -11.841 1.00 74.62 85 GLU A C 1
ATOM 691 O O . GLU A 1 85 ? 6.386 -2.715 -12.429 1.00 74.62 85 GLU A O 1
ATOM 696 N N . THR A 1 86 ? 5.835 -3.828 -10.558 1.00 78.50 86 THR A N 1
ATOM 697 C CA . THR A 1 86 ? 5.603 -2.637 -9.731 1.00 78.50 86 THR A CA 1
ATOM 698 C C . THR A 1 86 ? 6.899 -1.865 -9.531 1.00 78.50 86 THR A C 1
ATOM 700 O O . THR A 1 86 ? 6.915 -0.643 -9.675 1.00 78.50 86 THR A O 1
ATOM 703 N N . LEU A 1 87 ? 8.000 -2.566 -9.241 1.00 78.75 87 LEU A N 1
ATOM 704 C CA . LEU A 1 87 ? 9.323 -1.961 -9.134 1.00 78.75 87 LEU A CA 1
ATOM 705 C C . LEU A 1 87 ? 9.696 -1.275 -10.443 1.00 78.75 87 LEU A C 1
ATOM 707 O O . LEU A 1 87 ? 9.983 -0.085 -10.432 1.00 78.75 87 LEU A O 1
ATOM 711 N N . ARG A 1 88 ? 9.634 -1.981 -11.573 1.00 78.19 88 ARG A N 1
ATOM 712 C CA . ARG A 1 88 ? 9.938 -1.433 -12.895 1.00 78.19 88 ARG A CA 1
ATOM 713 C C . ARG A 1 88 ? 9.082 -0.211 -13.210 1.00 78.19 88 ARG A C 1
ATOM 715 O O . ARG A 1 88 ? 9.627 0.807 -13.619 1.00 78.19 88 ARG A O 1
ATOM 722 N N . PHE A 1 89 ? 7.777 -0.273 -12.960 1.00 81.25 89 PHE A N 1
ATOM 723 C CA . PHE A 1 89 ? 6.883 0.862 -13.167 1.00 81.25 89 PHE A CA 1
ATOM 724 C C . PHE A 1 89 ? 7.290 2.075 -12.316 1.00 81.25 89 PHE A C 1
ATOM 726 O O . PHE A 1 89 ? 7.438 3.187 -12.823 1.00 81.25 89 PHE A O 1
ATOM 733 N N . VAL A 1 90 ? 7.519 1.869 -11.019 1.00 81.00 90 VAL A N 1
ATOM 734 C CA . VAL A 1 90 ? 7.919 2.942 -10.101 1.00 81.00 90 VAL A CA 1
ATOM 735 C C . VAL A 1 90 ? 9.274 3.533 -10.499 1.00 81.00 90 VAL A C 1
ATOM 737 O O . VAL A 1 90 ? 9.450 4.751 -10.453 1.00 81.00 90 VAL A O 1
ATOM 740 N N . ARG A 1 91 ? 10.206 2.690 -10.945 1.00 78.06 91 ARG A N 1
ATOM 741 C CA . ARG A 1 91 ? 11.528 3.079 -11.446 1.00 78.06 91 ARG A CA 1
ATOM 742 C C . ARG A 1 91 ? 11.426 3.926 -12.721 1.00 78.06 91 ARG A C 1
ATOM 744 O O . ARG A 1 91 ? 11.961 5.026 -12.769 1.00 78.06 91 ARG A O 1
ATOM 751 N N . GLU A 1 92 ? 10.705 3.448 -13.731 1.00 78.81 92 GLU A N 1
ATOM 752 C CA . GLU A 1 92 ? 10.651 4.082 -15.056 1.00 78.81 92 GLU A CA 1
ATOM 753 C C . GLU A 1 92 ? 9.755 5.330 -15.105 1.00 78.81 92 GLU A C 1
ATOM 755 O O . GLU A 1 92 ? 10.025 6.246 -15.884 1.00 78.81 92 GLU A O 1
ATOM 760 N N . PHE A 1 93 ? 8.696 5.393 -14.289 1.00 80.44 93 PHE A N 1
ATOM 761 C CA . PHE A 1 93 ? 7.653 6.418 -14.434 1.00 80.44 93 PHE A CA 1
ATOM 762 C C . PHE A 1 93 ? 7.492 7.347 -13.229 1.00 80.44 93 PHE A C 1
ATOM 764 O O . PHE A 1 93 ? 7.028 8.474 -13.400 1.00 80.44 93 PHE A O 1
ATOM 771 N N . ILE A 1 94 ? 7.864 6.915 -12.019 1.00 83.25 94 ILE A N 1
ATOM 772 C CA . ILE A 1 94 ? 7.706 7.726 -10.800 1.00 83.25 94 ILE A CA 1
ATOM 773 C C . ILE A 1 94 ? 9.038 8.356 -10.367 1.00 83.25 94 ILE A C 1
ATOM 775 O O . ILE A 1 94 ? 9.089 9.556 -10.076 1.00 83.25 94 ILE A O 1
ATOM 779 N N . TYR A 1 95 ? 10.116 7.574 -10.343 1.00 82.06 95 TYR A N 1
ATOM 780 C CA . TYR A 1 95 ? 11.469 8.002 -9.970 1.00 82.06 95 TYR A CA 1
ATOM 781 C C . TYR A 1 95 ? 12.392 8.062 -11.192 1.00 82.06 95 TYR A C 1
ATOM 783 O O . TYR A 1 95 ? 13.486 7.517 -11.187 1.00 82.06 95 TYR A O 1
ATOM 791 N N . ASN A 1 96 ? 11.941 8.742 -12.245 1.00 77.38 96 ASN A N 1
ATOM 792 C CA . ASN A 1 96 ? 12.609 8.783 -13.550 1.00 77.38 96 ASN A CA 1
ATOM 793 C C . ASN A 1 96 ? 13.692 9.871 -13.697 1.00 77.38 96 ASN A C 1
ATOM 795 O O . ASN A 1 96 ? 14.223 10.076 -14.789 1.00 77.38 96 ASN A O 1
ATOM 799 N N . GLU A 1 97 ? 13.993 10.602 -12.624 1.00 76.12 97 GLU A N 1
ATOM 800 C CA . GLU A 1 97 ? 15.008 11.657 -12.624 1.00 76.12 97 GLU A CA 1
ATOM 801 C C . GLU A 1 97 ? 16.408 11.031 -12.765 1.00 76.12 97 GLU A C 1
ATOM 803 O O . GLU A 1 97 ? 16.662 9.959 -12.224 1.00 76.12 97 GLU A O 1
ATOM 808 N N . GLU A 1 98 ? 17.337 11.693 -13.469 1.00 66.44 98 GLU A N 1
ATOM 809 C CA . GLU A 1 98 ? 18.714 11.196 -13.697 1.00 66.44 98 GLU A CA 1
ATOM 810 C C . GLU A 1 98 ? 19.415 10.770 -12.398 1.00 66.44 98 GLU A C 1
ATOM 812 O O . GLU A 1 98 ? 20.078 9.736 -12.352 1.00 66.44 98 GLU A O 1
ATOM 817 N N . THR A 1 99 ? 19.196 11.530 -11.321 1.00 64.25 99 THR A N 1
ATOM 818 C CA . THR A 1 99 ? 19.691 11.266 -9.959 1.00 64.25 99 THR A CA 1
ATOM 819 C C . THR A 1 99 ? 19.278 9.894 -9.425 1.00 64.25 99 THR A C 1
ATOM 821 O O . THR A 1 99 ? 19.927 9.351 -8.536 1.00 64.25 99 THR A O 1
ATOM 824 N N . TYR A 1 100 ? 18.196 9.336 -9.964 1.00 65.31 100 TYR A N 1
ATOM 825 C CA . TYR A 1 100 ? 17.598 8.080 -9.555 1.00 65.31 100 TYR A CA 1
ATOM 826 C C . TYR A 1 100 ? 17.696 7.005 -10.636 1.00 65.31 100 TYR A C 1
ATOM 828 O O . TYR A 1 100 ? 17.000 6.010 -10.550 1.00 65.31 100 TYR A O 1
ATOM 836 N N . LYS A 1 101 ? 18.533 7.146 -11.668 1.00 61.81 101 LYS A N 1
ATOM 837 C CA . LYS A 1 101 ? 18.648 6.090 -12.691 1.00 61.81 101 LYS A CA 1
ATOM 838 C C . LYS A 1 101 ? 19.323 4.817 -12.198 1.00 61.81 101 LYS A C 1
ATOM 840 O O . LYS A 1 101 ? 19.047 3.746 -12.730 1.00 61.81 101 LYS A O 1
ATOM 845 N N . ASP A 1 102 ? 20.161 4.928 -11.175 1.00 64.94 102 ASP A N 1
ATOM 846 C CA . ASP A 1 102 ? 20.818 3.792 -10.538 1.00 64.94 102 ASP A CA 1
ATOM 847 C C . ASP A 1 102 ? 20.057 3.383 -9.262 1.00 64.94 102 ASP A C 1
ATOM 849 O O . ASP A 1 102 ? 20.532 3.536 -8.138 1.00 64.94 102 ASP A O 1
ATOM 853 N N . LEU A 1 103 ? 18.804 2.936 -9.435 1.00 60.12 103 LEU A N 1
ATOM 854 C CA . LEU A 1 103 ? 17.873 2.614 -8.335 1.00 60.12 103 LEU A CA 1
ATOM 855 C C . LEU A 1 103 ? 18.350 1.498 -7.411 1.00 60.12 103 LEU A C 1
ATOM 857 O O . LEU A 1 103 ? 17.909 1.444 -6.264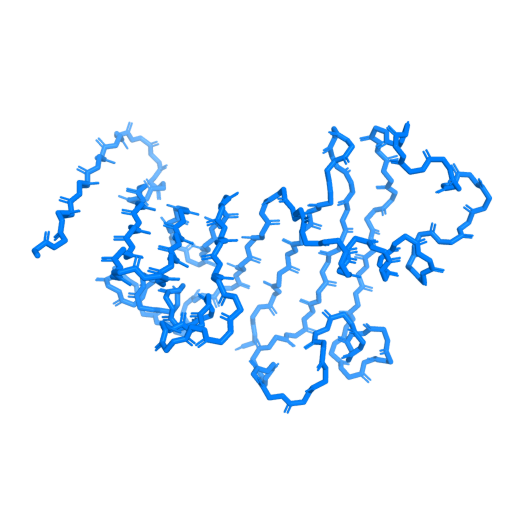 1.00 60.12 103 LEU A O 1
ATOM 861 N N . ASP A 1 104 ? 19.265 0.651 -7.876 1.00 62.03 104 ASP A N 1
ATOM 862 C CA . ASP A 1 104 ? 19.894 -0.373 -7.043 1.00 62.03 104 ASP A CA 1
ATOM 863 C C . ASP A 1 104 ? 20.857 0.250 -6.006 1.00 62.03 104 ASP A C 1
ATOM 865 O O . ASP A 1 104 ? 21.205 -0.397 -5.021 1.00 62.03 104 ASP A O 1
ATOM 869 N N . HIS A 1 105 ? 21.203 1.536 -6.171 1.00 63.03 105 HIS A N 1
ATOM 870 C CA . HIS A 1 105 ? 22.061 2.327 -5.285 1.00 63.03 105 HIS A CA 1
ATOM 871 C C . HIS A 1 105 ? 21.330 3.495 -4.600 1.00 63.03 105 HIS A C 1
ATOM 873 O O . HIS A 1 105 ? 21.953 4.288 -3.888 1.00 63.03 105 HIS A O 1
ATOM 879 N N . ILE A 1 106 ? 20.005 3.603 -4.737 1.00 64.12 106 ILE A N 1
ATOM 880 C CA . ILE A 1 106 ? 19.238 4.629 -4.024 1.00 64.12 106 ILE A CA 1
ATOM 881 C C . ILE A 1 106 ? 18.924 4.153 -2.614 1.00 64.12 106 ILE A C 1
ATOM 883 O O . ILE A 1 106 ? 17.968 3.415 -2.361 1.00 64.12 106 ILE A O 1
ATOM 887 N N . GLN A 1 107 ? 19.729 4.628 -1.672 1.00 64.69 107 GLN A N 1
ATOM 888 C CA . GLN A 1 107 ? 19.477 4.402 -0.256 1.00 64.69 107 GLN A CA 1
ATOM 889 C C . GLN A 1 107 ? 18.198 5.124 0.201 1.00 64.69 107 GLN A C 1
ATOM 891 O O . GLN A 1 107 ? 17.417 4.554 0.969 1.00 64.69 107 GLN A O 1
ATOM 896 N N . GLU A 1 108 ? 17.971 6.338 -0.317 1.00 67.44 108 GLU A N 1
ATOM 897 C CA . GLU A 1 108 ? 16.841 7.212 0.007 1.00 67.44 108 GLU A CA 1
ATOM 898 C C . GLU A 1 108 ? 16.410 8.029 -1.223 1.00 67.44 108 GLU A C 1
ATOM 900 O O . GLU A 1 108 ? 17.234 8.643 -1.900 1.00 67.44 108 GLU A O 1
ATOM 905 N N . ALA A 1 109 ? 15.104 8.059 -1.498 1.00 74.38 109 ALA A N 1
ATOM 906 C CA . ALA A 1 109 ? 14.497 8.930 -2.505 1.00 74.38 109 ALA A CA 1
ATOM 907 C C . ALA A 1 109 ? 13.431 9.814 -1.847 1.00 74.38 109 ALA A C 1
ATOM 909 O O . ALA A 1 109 ? 12.785 9.369 -0.889 1.00 74.38 109 ALA A O 1
ATOM 910 N N . PRO A 1 110 ? 13.162 1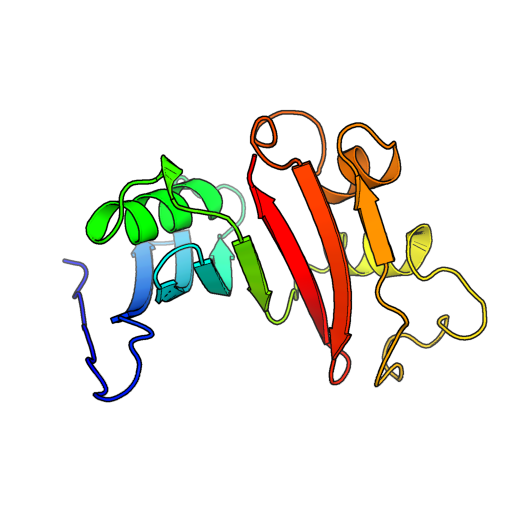1.020 -2.379 1.00 80.19 110 PRO A N 1
ATOM 911 C CA . PRO A 1 110 ? 12.066 11.845 -1.913 1.00 80.19 110 PRO A CA 1
ATOM 912 C C . PRO A 1 110 ? 10.754 11.072 -1.942 1.00 80.19 110 PRO A C 1
ATOM 914 O O . PRO A 1 110 ? 10.416 10.358 -2.891 1.00 80.19 110 PRO A O 1
ATOM 917 N N . ARG A 1 111 ? 9.979 11.238 -0.882 1.00 88.31 111 ARG A N 1
ATOM 918 C CA . ARG A 1 111 ? 8.629 10.705 -0.817 1.00 88.31 111 ARG A CA 1
ATOM 919 C C . ARG A 1 111 ? 7.777 11.334 -1.922 1.00 88.31 111 ARG A C 1
ATOM 921 O O . ARG A 1 111 ? 7.700 12.558 -2.010 1.00 88.31 111 ARG A O 1
ATOM 928 N N . LYS A 1 112 ? 7.097 10.509 -2.718 1.00 89.19 112 LYS A N 1
ATOM 929 C CA . LYS A 1 112 ? 6.116 10.964 -3.714 1.00 89.19 112 LYS A CA 1
ATOM 930 C C . LYS A 1 112 ? 4.711 10.572 -3.264 1.00 89.19 112 LYS A C 1
ATOM 932 O O . LYS A 1 112 ? 4.520 9.530 -2.641 1.00 89.19 112 LYS A O 1
ATOM 937 N N . SER A 1 113 ? 3.737 11.441 -3.511 1.00 91.81 113 SER A N 1
ATOM 938 C CA . SER A 1 113 ? 2.339 11.235 -3.128 1.00 91.81 113 SER A CA 1
ATOM 939 C C . SER A 1 113 ? 1.418 11.478 -4.311 1.00 91.81 113 SER A C 1
ATOM 941 O O . SER A 1 113 ? 1.550 12.485 -5.004 1.00 91.81 113 SER A O 1
ATOM 943 N N . PHE A 1 114 ? 0.472 10.570 -4.497 1.00 90.38 114 PHE A N 1
ATOM 944 C CA . PHE A 1 114 ? -0.468 10.541 -5.605 1.00 90.38 114 PHE A CA 1
ATOM 945 C C . PHE A 1 114 ? -1.878 10.535 -5.037 1.00 90.38 114 PHE A C 1
ATOM 947 O O . PHE A 1 114 ? -2.305 9.547 -4.434 1.00 90.38 114 PHE A O 1
ATOM 954 N N . GLU A 1 115 ? -2.581 11.650 -5.201 1.00 90.56 115 GLU A N 1
ATOM 955 C CA . GLU A 1 115 ? -3.988 11.752 -4.827 1.00 90.56 115 GLU A CA 1
ATOM 956 C C . GLU A 1 115 ? -4.851 10.900 -5.768 1.00 90.56 115 GLU A C 1
ATOM 958 O O . GLU A 1 115 ? -4.461 10.589 -6.906 1.00 90.56 115 GLU A O 1
ATOM 963 N N . LYS A 1 116 ? -6.027 10.517 -5.272 1.00 87.38 116 LYS A N 1
ATOM 964 C CA . LYS A 1 116 ? -7.043 9.760 -6.003 1.00 87.38 116 LYS A CA 1
ATOM 965 C C . LYS A 1 116 ? -7.321 10.360 -7.381 1.00 87.38 116 LYS A C 1
ATOM 967 O O . LYS A 1 116 ? -7.308 11.573 -7.568 1.00 87.38 116 LYS A O 1
ATOM 972 N N . ASP A 1 117 ? -7.569 9.475 -8.341 1.00 83.56 117 ASP A N 1
ATOM 973 C CA . ASP A 1 117 ? -7.940 9.797 -9.726 1.00 83.56 117 ASP A CA 1
ATOM 974 C C . ASP A 1 117 ? -6.878 10.552 -10.552 1.00 83.56 117 ASP A C 1
ATOM 976 O O . ASP A 1 117 ? -7.131 10.963 -11.686 1.00 83.56 117 ASP A O 1
ATOM 980 N N . THR A 1 118 ? -5.645 10.674 -10.048 1.00 85.25 118 THR A N 1
ATOM 981 C CA . THR A 1 118 ? -4.511 11.090 -10.885 1.00 85.25 118 THR A CA 1
ATOM 982 C C . THR A 1 118 ? -4.090 9.959 -11.842 1.00 85.25 118 THR A C 1
ATOM 984 O O . THR A 1 118 ? -4.238 8.774 -11.521 1.00 85.25 118 THR A O 1
ATOM 987 N N . PRO A 1 119 ? -3.527 10.264 -13.028 1.00 83.44 119 PRO A N 1
ATOM 988 C CA . PRO A 1 119 ? -3.044 9.230 -13.947 1.00 83.44 119 PRO A CA 1
ATOM 989 C C . PRO A 1 119 ? -2.041 8.264 -13.297 1.00 83.44 119 PRO A C 1
ATOM 991 O O . PRO A 1 119 ? -2.154 7.050 -13.459 1.00 83.44 119 PRO A O 1
ATOM 994 N N . GLN A 1 120 ? -1.110 8.795 -12.502 1.00 79.88 120 GLN A N 1
ATOM 995 C CA . GLN A 1 120 ? -0.095 8.023 -11.784 1.00 79.88 120 GLN A CA 1
ATOM 996 C C . GLN A 1 120 ? -0.721 7.120 -10.713 1.00 79.88 120 GLN A C 1
ATOM 998 O O . GLN A 1 120 ? -0.301 5.976 -10.559 1.00 79.88 120 GLN A O 1
ATOM 1003 N N . TYR A 1 121 ? -1.766 7.592 -10.025 1.00 83.75 121 TYR A N 1
ATOM 1004 C CA . TYR A 1 121 ? -2.546 6.781 -9.090 1.00 83.75 121 TYR A CA 1
ATOM 1005 C C . TYR A 1 121 ? -3.183 5.570 -9.786 1.00 83.75 121 TYR A C 1
ATOM 1007 O O . TYR A 1 121 ? -3.068 4.442 -9.307 1.00 83.75 121 TYR A O 1
ATOM 1015 N N . HIS A 1 122 ? -3.821 5.771 -10.943 1.00 79.75 122 HIS A N 1
ATOM 1016 C CA . HIS A 1 122 ? -4.461 4.673 -11.673 1.00 79.75 122 HIS A CA 1
ATOM 1017 C C . HIS A 1 122 ? -3.467 3.647 -12.217 1.00 79.75 122 HIS A C 1
ATOM 1019 O O . HIS A 1 122 ? -3.785 2.456 -12.244 1.00 79.75 122 HIS A O 1
ATOM 1025 N N . GLN A 1 123 ? -2.289 4.103 -12.643 1.00 78.12 123 GLN A N 1
ATOM 1026 C CA . GLN A 1 123 ? -1.225 3.228 -13.124 1.00 78.12 123 GLN A CA 1
ATOM 1027 C C . GLN A 1 123 ? -0.606 2.413 -11.981 1.00 78.12 123 GLN A C 1
ATOM 1029 O O . GLN A 1 123 ? -0.479 1.200 -12.113 1.00 78.12 123 GLN A O 1
ATOM 1034 N N . LEU A 1 124 ? -0.320 3.041 -10.833 1.00 77.12 124 LEU A N 1
ATOM 1035 C CA . LEU A 1 124 ? 0.250 2.360 -9.665 1.00 77.12 124 LEU A CA 1
ATOM 1036 C C . LEU A 1 124 ? -0.693 1.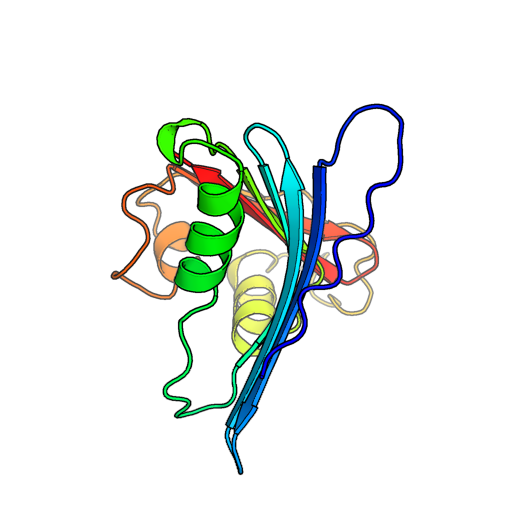296 -9.080 1.00 77.12 124 LEU A C 1
ATOM 1038 O O . LEU A 1 124 ? -0.244 0.299 -8.528 1.00 77.12 124 LEU A O 1
ATOM 1042 N N . LEU A 1 125 ? -2.006 1.495 -9.215 1.00 77.00 125 LEU A N 1
ATOM 1043 C CA . LEU A 1 125 ? -3.024 0.558 -8.737 1.00 77.00 125 LEU A CA 1
ATOM 1044 C C . LEU A 1 125 ? -3.482 -0.451 -9.805 1.00 77.00 125 LEU A C 1
ATOM 1046 O O . LEU A 1 125 ? -4.453 -1.171 -9.578 1.00 77.00 125 LEU A O 1
ATOM 1050 N N . GLY A 1 126 ? -2.818 -0.507 -10.967 1.00 63.62 126 GLY A N 1
ATOM 1051 C CA . GLY A 1 126 ? -3.056 -1.548 -11.974 1.00 63.62 126 GLY A CA 1
ATOM 1052 C C . GLY A 1 126 ? -4.435 -1.503 -12.644 1.00 63.62 126 GLY A C 1
ATOM 1053 O O . GLY A 1 126 ? -4.898 -2.504 -13.177 1.00 63.62 126 GLY A O 1
ATOM 1054 N N . THR A 1 127 ? -5.091 -0.341 -12.665 1.00 47.47 127 THR A N 1
ATOM 1055 C CA . THR A 1 127 ? -6.397 -0.082 -13.301 1.00 47.47 127 THR A CA 1
ATOM 1056 C C . THR A 1 127 ? -7.633 -0.841 -12.747 1.00 47.47 127 THR A C 1
ATOM 1058 O O . THR A 1 127 ? -7.901 -2.004 -13.015 1.00 47.47 127 THR A O 1
ATOM 1061 N N . ARG A 1 128 ? -8.502 -0.047 -12.094 1.00 42.88 128 ARG A N 1
ATOM 1062 C CA . ARG A 1 128 ? -9.989 -0.075 -12.081 1.00 42.88 128 ARG A CA 1
ATOM 1063 C C . ARG A 1 128 ? -10.811 -1.033 -11.210 1.00 42.88 128 ARG A C 1
ATOM 1065 O O . ARG A 1 128 ? -12.013 -0.784 -11.129 1.00 42.88 128 ARG A O 1
ATOM 1072 N N . MET A 1 129 ? -10.282 -2.005 -10.471 1.00 37.75 129 MET A N 1
ATOM 1073 C CA . MET A 1 129 ? -11.142 -2.803 -9.569 1.00 37.75 129 MET A CA 1
ATOM 1074 C C . MET A 1 129 ? -10.509 -3.039 -8.195 1.00 37.75 129 MET A C 1
ATOM 1076 O O . MET A 1 129 ? -9.792 -4.005 -7.985 1.00 37.75 129 MET A O 1
ATOM 1080 N N . GLY A 1 130 ? -10.799 -2.141 -7.244 1.00 46.59 130 GLY A N 1
ATOM 1081 C CA . GLY A 1 130 ? -10.446 -2.326 -5.826 1.00 46.59 130 GLY A CA 1
ATOM 1082 C C . GLY A 1 130 ? -10.139 -1.054 -5.028 1.00 46.59 130 GLY A C 1
ATOM 1083 O O . GLY A 1 130 ? -9.945 -1.133 -3.822 1.00 46.59 130 GLY A O 1
ATOM 1084 N N . THR A 1 131 ? -10.117 0.121 -5.666 1.00 59.31 131 THR A N 1
ATOM 1085 C CA . THR A 1 131 ? -9.487 1.336 -5.109 1.00 59.31 131 THR A CA 1
ATOM 1086 C C . THR A 1 131 ? -10.466 2.387 -4.582 1.00 59.31 131 THR A C 1
ATOM 1088 O O . THR A 1 131 ? -10.050 3.483 -4.220 1.00 59.31 131 THR A O 1
ATOM 1091 N N . ARG A 1 132 ? -11.777 2.099 -4.538 1.00 61.69 132 ARG A N 1
ATOM 1092 C CA . ARG A 1 132 ? -12.812 3.106 -4.205 1.00 61.69 132 ARG A CA 1
ATOM 1093 C C . ARG A 1 132 ? -12.589 3.811 -2.865 1.00 61.69 132 ARG A C 1
ATOM 1095 O O . ARG A 1 132 ? -13.019 4.952 -2.729 1.00 61.69 132 ARG A O 1
ATOM 1102 N N . HIS A 1 133 ? -11.910 3.141 -1.940 1.00 77.31 133 HIS A N 1
ATOM 1103 C CA . HIS A 1 133 ? -11.610 3.630 -0.599 1.00 77.31 133 HIS A CA 1
ATOM 1104 C C . HIS A 1 133 ? -10.157 4.076 -0.429 1.00 77.31 133 HIS A C 1
ATOM 1106 O O . HIS A 1 133 ? -9.740 4.251 0.696 1.00 77.31 133 HIS A O 1
ATOM 1112 N N . ILE A 1 134 ? -9.350 4.197 -1.486 1.00 86.19 134 ILE A N 1
ATOM 1113 C CA . ILE A 1 134 ? -7.971 4.689 -1.362 1.00 86.19 134 ILE A CA 1
ATOM 1114 C C . ILE A 1 134 ? -7.953 6.144 -1.826 1.00 86.19 134 ILE A C 1
ATOM 1116 O O . ILE A 1 134 ? -8.056 6.402 -3.027 1.00 86.19 134 ILE A O 1
ATOM 1120 N N . GLY A 1 135 ? -7.806 7.075 -0.888 1.00 88.44 135 GLY A N 1
ATOM 1121 C CA . GLY A 1 135 ? -7.728 8.511 -1.156 1.00 88.44 135 GLY A CA 1
ATOM 1122 C C . GLY A 1 135 ? -6.366 8.953 -1.677 1.00 88.44 135 GLY A C 1
ATOM 1123 O O . GLY A 1 135 ? -6.267 9.884 -2.473 1.00 88.44 135 GLY A O 1
ATOM 1124 N N . ARG A 1 136 ? -5.297 8.262 -1.265 1.00 91.50 136 ARG A N 1
ATOM 1125 C CA . ARG A 1 136 ? -3.927 8.622 -1.638 1.00 91.50 136 ARG A CA 1
ATOM 1126 C C . ARG A 1 136 ? -2.988 7.432 -1.593 1.00 91.50 136 ARG A C 1
ATOM 1128 O O . ARG A 1 136 ? -3.088 6.591 -0.703 1.00 91.50 136 ARG A O 1
ATOM 1135 N N . VAL A 1 137 ? -2.028 7.405 -2.513 1.00 90.88 137 VAL A N 1
ATOM 1136 C CA . VAL A 1 137 ? -0.890 6.482 -2.467 1.00 90.88 137 VAL A CA 1
ATOM 1137 C C . VAL A 1 137 ? 0.394 7.262 -2.268 1.00 90.88 137 VAL A C 1
ATOM 1139 O O . VAL A 1 137 ? 0.605 8.311 -2.870 1.00 90.88 137 VAL A O 1
ATOM 1142 N N . VAL A 1 138 ? 1.260 6.756 -1.408 1.00 91.25 138 VAL A N 1
ATOM 1143 C CA . VAL A 1 138 ? 2.550 7.353 -1.097 1.00 91.25 138 VAL A CA 1
ATOM 1144 C C . VAL A 1 138 ? 3.635 6.325 -1.344 1.00 91.25 138 VAL A C 1
ATOM 1146 O O . VAL A 1 138 ? 3.521 5.194 -0.878 1.00 91.25 138 VAL A O 1
ATOM 1149 N N . THR A 1 139 ? 4.699 6.738 -2.021 1.00 90.31 139 THR A N 1
ATOM 1150 C CA . THR A 1 139 ? 5.862 5.905 -2.321 1.00 90.31 139 THR A CA 1
ATOM 1151 C C . THR A 1 139 ? 7.124 6.531 -1.743 1.00 90.31 139 THR A C 1
ATOM 1153 O O . THR A 1 139 ? 7.265 7.758 -1.729 1.00 90.31 139 THR A O 1
ATOM 1156 N N . TRP A 1 140 ? 8.043 5.703 -1.255 1.00 89.62 140 TRP A N 1
ATOM 1157 C CA . TRP A 1 140 ? 9.403 6.113 -0.897 1.00 89.62 140 TRP A CA 1
ATOM 1158 C C . TRP A 1 140 ? 10.352 4.919 -0.973 1.00 89.62 140 TRP A C 1
ATOM 1160 O O . TRP A 1 140 ? 9.917 3.768 -1.005 1.00 89.62 140 TRP A O 1
ATOM 1170 N N . PHE A 1 141 ? 11.650 5.208 -0.998 1.00 84.94 141 PHE A N 1
ATOM 1171 C CA . PHE A 1 141 ? 12.693 4.198 -0.872 1.00 84.94 141 PHE A CA 1
ATOM 1172 C C . PHE A 1 141 ? 13.293 4.255 0.525 1.00 84.94 141 PHE A C 1
ATOM 1174 O O . PHE A 1 141 ? 13.540 5.337 1.058 1.00 84.94 141 PHE A O 1
ATOM 1181 N N . GLN A 1 142 ? 13.519 3.084 1.108 1.00 82.56 142 GLN A N 1
ATOM 1182 C CA . GLN A 1 142 ? 14.260 2.924 2.351 1.00 82.56 142 GLN A CA 1
ATOM 1183 C C . GLN A 1 142 ? 15.155 1.698 2.214 1.00 82.56 142 GLN A C 1
ATOM 1185 O O . GLN A 1 142 ? 14.651 0.605 1.955 1.00 82.56 142 GLN A O 1
ATOM 1190 N N . SER A 1 143 ? 16.468 1.874 2.380 1.00 80.69 143 SER A N 1
ATOM 1191 C CA . SER A 1 143 ? 17.447 0.781 2.269 1.00 80.69 143 SER A CA 1
ATOM 1192 C C . SER A 1 143 ? 17.302 0.004 0.951 1.00 80.69 143 SER A C 1
ATOM 1194 O O . SER A 1 143 ? 17.222 -1.224 0.962 1.00 80.69 143 SER A O 1
ATOM 1196 N N . TYR A 1 144 ? 17.220 0.727 -0.174 1.00 79.69 144 TYR A N 1
ATOM 1197 C CA . TYR A 1 144 ? 17.064 0.182 -1.536 1.00 79.69 144 TYR A CA 1
ATOM 1198 C C . TYR A 1 144 ? 15.730 -0.526 -1.812 1.00 79.69 144 TYR A C 1
ATOM 1200 O O . TYR A 1 144 ? 15.526 -1.096 -2.883 1.00 79.69 144 TYR A O 1
ATOM 1208 N N . ARG A 1 145 ? 14.790 -0.488 -0.863 1.00 82.38 145 ARG A N 1
ATOM 1209 C CA . ARG A 1 145 ? 13.492 -1.157 -0.973 1.00 82.38 145 ARG A CA 1
ATOM 1210 C C . ARG A 1 145 ? 12.386 -0.141 -1.172 1.00 82.38 145 ARG A C 1
ATOM 1212 O O . ARG A 1 145 ? 12.280 0.823 -0.411 1.00 82.38 145 ARG A O 1
ATOM 1219 N N . LEU A 1 146 ? 11.549 -0.394 -2.174 1.00 85.56 146 LEU A N 1
ATOM 1220 C CA . LEU A 1 146 ? 10.328 0.364 -2.390 1.00 85.56 146 LEU A CA 1
ATOM 1221 C C . LEU A 1 146 ? 9.338 0.081 -1.259 1.00 85.56 146 LEU A C 1
ATOM 1223 O O . LEU A 1 146 ? 9.046 -1.071 -0.931 1.00 85.56 146 LEU A O 1
ATOM 1227 N N . GLN A 1 147 ? 8.796 1.159 -0.717 1.00 88.44 147 GLN A N 1
ATOM 1228 C CA . GLN A 1 147 ? 7.767 1.165 0.304 1.00 88.44 147 GLN A CA 1
ATOM 1229 C C . GLN A 1 147 ? 6.525 1.863 -0.251 1.00 88.44 147 GLN A C 1
ATOM 1231 O O . GLN A 1 147 ? 6.638 2.890 -0.931 1.00 88.44 147 GLN A O 1
ATOM 1236 N N . LEU A 1 148 ? 5.343 1.325 0.051 1.00 90.56 148 LEU A N 1
ATOM 1237 C CA . LEU A 1 148 ? 4.065 1.931 -0.319 1.00 90.56 148 LEU A CA 1
ATOM 1238 C C . LEU A 1 148 ? 3.209 2.168 0.923 1.00 90.56 148 LEU A C 1
ATOM 1240 O O . LEU A 1 148 ? 3.178 1.353 1.844 1.00 90.56 148 LEU A O 1
ATOM 1244 N N . ARG A 1 149 ? 2.455 3.265 0.923 1.00 92.38 149 ARG A N 1
ATOM 1245 C CA . ARG A 1 149 ? 1.383 3.517 1.888 1.00 92.38 149 ARG A CA 1
ATOM 1246 C C . ARG A 1 149 ? 0.122 3.938 1.153 1.00 92.38 149 ARG A C 1
ATOM 1248 O O . ARG A 1 149 ? 0.157 4.865 0.348 1.00 92.38 149 ARG A O 1
ATOM 1255 N N . PHE A 1 150 ? -0.980 3.286 1.481 1.00 91.69 150 PHE A N 1
ATOM 1256 C CA . PHE A 1 150 ? -2.319 3.613 1.017 1.00 91.69 150 PHE A CA 1
ATOM 1257 C C . PHE A 1 150 ? -3.069 4.306 2.148 1.00 91.69 150 PHE A C 1
ATOM 1259 O O . PHE A 1 150 ? -3.182 3.751 3.243 1.00 91.69 150 PHE A O 1
ATOM 1266 N N . ASP A 1 151 ? -3.567 5.507 1.883 1.00 93.06 151 ASP A N 1
ATOM 1267 C CA . ASP A 1 151 ? -4.441 6.235 2.795 1.00 93.06 151 ASP A CA 1
ATOM 1268 C C . ASP A 1 151 ? -5.888 5.909 2.424 1.00 93.06 151 ASP A C 1
ATOM 1270 O O . ASP A 1 151 ? -6.266 6.017 1.253 1.00 93.06 151 ASP A O 1
ATOM 1274 N N . ILE A 1 152 ? -6.665 5.477 3.413 1.00 90.38 152 ILE A N 1
ATOM 1275 C CA . ILE A 1 152 ? -8.023 4.967 3.235 1.00 90.38 152 ILE A CA 1
ATOM 1276 C C . ILE A 1 152 ? -9.052 6.071 3.538 1.00 90.38 152 ILE A C 1
ATOM 1278 O O . ILE A 1 152 ? -8.913 6.765 4.547 1.00 90.38 152 ILE A O 1
ATOM 1282 N N . ASP A 1 153 ? -10.046 6.213 2.653 1.00 84.31 153 ASP A N 1
ATOM 1283 C CA . ASP A 1 153 ? -11.207 7.123 2.734 1.00 84.31 153 ASP A CA 1
ATOM 1284 C C . ASP A 1 153 ? -12.342 6.553 3.603 1.00 84.31 153 ASP A C 1
ATOM 1286 O O . ASP A 1 153 ? -12.718 5.369 3.392 1.00 84.31 153 ASP A O 1
#

pLDDT: mean 76.32, std 16.07, range [26.53, 94.5]